Protein AF-A0AA39VF48-F1 (afdb_monomer_lite)

Structure (mmCIF, N/CA/C/O backbone):
data_AF-A0AA39VF48-F1
#
_entry.id   AF-A0AA39VF48-F1
#
loop_
_atom_site.group_PDB
_atom_site.id
_atom_site.type_symbol
_atom_site.label_atom_id
_atom_site.label_alt_id
_atom_site.label_comp_id
_atom_site.label_asym_id
_atom_site.label_entity_id
_atom_site.label_seq_id
_atom_site.pdbx_PDB_ins_code
_atom_site.Cartn_x
_atom_site.Cartn_y
_atom_site.Cartn_z
_atom_site.occupancy
_atom_site.B_iso_or_equiv
_atom_site.auth_seq_id
_atom_site.auth_comp_id
_atom_site.auth_asym_id
_atom_site.auth_atom_id
_atom_site.pdbx_PDB_model_num
ATOM 1 N N . MET A 1 1 ? 45.872 3.379 -17.431 1.00 34.06 1 MET A N 1
ATOM 2 C CA . MET A 1 1 ? 44.414 3.557 -17.259 1.00 34.06 1 MET A CA 1
ATOM 3 C C . MET A 1 1 ? 43.951 2.474 -16.288 1.00 34.06 1 MET A C 1
ATOM 5 O O . MET A 1 1 ? 44.119 1.307 -16.605 1.00 34.06 1 MET A O 1
ATOM 9 N N . ARG A 1 2 ? 43.540 2.821 -15.061 1.00 23.39 2 ARG A N 1
ATOM 10 C CA . ARG A 1 2 ? 43.090 1.845 -14.049 1.00 23.39 2 ARG A CA 1
ATOM 11 C C . ARG A 1 2 ? 41.567 1.767 -14.127 1.00 23.39 2 ARG A C 1
ATOM 13 O O . ARG A 1 2 ? 40.903 2.710 -13.709 1.00 23.39 2 ARG A O 1
ATOM 20 N N . LEU A 1 3 ? 41.032 0.678 -14.672 1.00 30.41 3 LEU A N 1
ATOM 21 C CA . LEU A 1 3 ? 39.616 0.357 -14.521 1.00 30.41 3 LEU A CA 1
ATOM 22 C C . LEU A 1 3 ? 39.412 -0.066 -13.063 1.00 30.41 3 LEU A C 1
ATOM 24 O O . LEU A 1 3 ? 39.924 -1.099 -12.638 1.00 30.41 3 LEU A O 1
ATOM 28 N N . LYS A 1 4 ? 38.738 0.774 -12.272 1.00 29.83 4 LYS A N 1
ATOM 29 C CA . LYS A 1 4 ? 38.183 0.343 -10.988 1.00 29.83 4 LYS A CA 1
ATOM 30 C C . LYS A 1 4 ? 36.979 -0.535 -11.313 1.00 29.83 4 LYS A C 1
ATOM 32 O O . LYS A 1 4 ? 35.906 -0.017 -11.599 1.00 29.83 4 LYS A O 1
ATOM 37 N N . THR A 1 5 ? 37.167 -1.846 -11.316 1.00 37.78 5 THR A N 1
ATOM 38 C CA . THR A 1 5 ? 36.054 -2.793 -11.285 1.00 37.78 5 THR A CA 1
ATOM 39 C C . THR A 1 5 ? 35.473 -2.758 -9.878 1.00 37.78 5 THR A C 1
ATOM 41 O O . THR A 1 5 ? 36.085 -3.260 -8.939 1.00 37.78 5 THR A O 1
ATOM 44 N N . TYR A 1 6 ? 34.336 -2.083 -9.719 1.00 44.75 6 TYR A N 1
ATOM 45 C CA . TYR A 1 6 ? 33.468 -2.312 -8.570 1.00 44.75 6 TYR A CA 1
ATOM 46 C C . TYR A 1 6 ? 32.815 -3.680 -8.780 1.00 44.75 6 TYR A C 1
ATOM 48 O O . TYR A 1 6 ? 32.154 -3.884 -9.798 1.00 44.75 6 TYR A O 1
ATOM 56 N N . GLU A 1 7 ? 33.032 -4.619 -7.861 1.00 45.69 7 GLU A N 1
ATOM 57 C CA . GLU A 1 7 ? 32.192 -5.813 -7.758 1.00 45.69 7 GLU A CA 1
ATOM 58 C C . GLU A 1 7 ? 30.788 -5.337 -7.379 1.00 45.69 7 GLU A C 1
ATOM 60 O O . GLU A 1 7 ? 30.568 -4.826 -6.282 1.00 45.69 7 GLU A O 1
ATOM 65 N N . VAL A 1 8 ? 29.863 -5.394 -8.336 1.00 53.34 8 VAL A N 1
ATOM 66 C CA . VAL A 1 8 ? 28.450 -5.096 -8.100 1.00 53.34 8 VAL A CA 1
ATOM 67 C C . VAL A 1 8 ? 27.814 -6.375 -7.586 1.00 53.34 8 VAL A C 1
ATOM 69 O O . VAL A 1 8 ? 27.895 -7.409 -8.246 1.00 53.34 8 VAL A O 1
ATOM 72 N N . ASP A 1 9 ? 27.221 -6.312 -6.401 1.00 53.00 9 ASP A N 1
ATOM 73 C CA . ASP A 1 9 ? 26.441 -7.412 -5.853 1.00 53.00 9 ASP A CA 1
ATOM 74 C C . ASP A 1 9 ? 25.098 -7.486 -6.599 1.00 53.00 9 ASP A C 1
ATOM 76 O O . ASP A 1 9 ? 24.263 -6.590 -6.498 1.00 53.00 9 ASP A O 1
ATOM 80 N N . TYR A 1 10 ? 24.918 -8.534 -7.407 1.00 56.84 10 TYR A N 1
ATOM 81 C CA . TYR A 1 10 ? 23.709 -8.767 -8.206 1.00 56.84 10 TYR A CA 1
ATOM 82 C C . TYR A 1 10 ? 22.616 -9.533 -7.446 1.00 56.84 10 TYR A C 1
ATOM 84 O O . TYR A 1 10 ? 21.620 -9.937 -8.049 1.00 56.84 10 TYR A O 1
ATOM 92 N N . SER A 1 11 ? 22.789 -9.772 -6.141 1.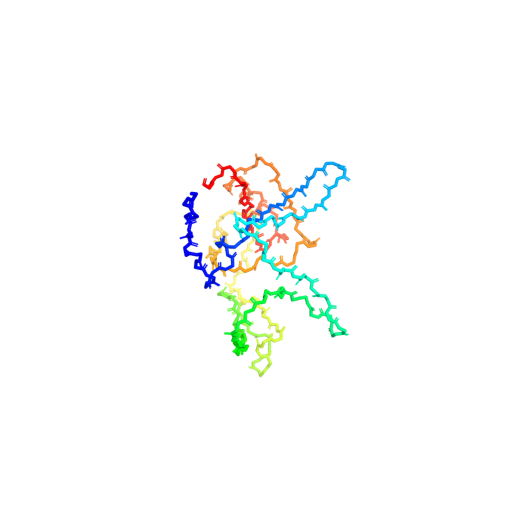00 54.53 11 SER A N 1
ATOM 93 C CA . SER A 1 11 ? 21.835 -10.538 -5.330 1.00 54.53 11 SER A CA 1
ATOM 94 C C . SER A 1 11 ? 20.542 -9.779 -5.012 1.00 54.53 11 SER A C 1
ATOM 96 O O . SER A 1 11 ? 19.522 -10.406 -4.720 1.00 54.53 11 SER A O 1
ATOM 98 N N . ASN A 1 12 ? 20.553 -8.449 -5.110 1.00 59.94 12 ASN A N 1
ATOM 99 C CA . ASN A 1 12 ? 19.444 -7.594 -4.713 1.00 59.94 12 ASN A CA 1
ATOM 100 C C . ASN A 1 12 ? 19.057 -6.616 -5.837 1.00 59.94 12 ASN A C 1
ATOM 102 O O . ASN A 1 12 ? 19.836 -5.756 -6.236 1.00 59.94 12 ASN A O 1
ATOM 106 N N . GLU A 1 13 ? 17.819 -6.715 -6.332 1.00 64.19 13 GLU A N 1
ATOM 107 C CA . GLU A 1 13 ? 17.307 -5.888 -7.438 1.00 64.19 13 GLU A CA 1
ATOM 108 C C . GLU A 1 13 ? 17.339 -4.383 -7.122 1.00 64.19 13 GLU A C 1
ATOM 110 O O . GLU A 1 13 ? 17.625 -3.570 -8.004 1.00 64.19 13 GLU A O 1
ATOM 115 N N . SER A 1 14 ? 17.133 -4.006 -5.854 1.00 66.00 14 SER A N 1
ATOM 116 C CA . SER A 1 14 ? 17.218 -2.602 -5.418 1.00 66.00 14 SER A CA 1
ATOM 117 C C . SER A 1 14 ? 18.623 -1.988 -5.527 1.00 66.00 14 SER A C 1
ATOM 119 O O . SER A 1 14 ? 18.744 -0.761 -5.600 1.00 66.00 14 SER A O 1
ATOM 121 N N . ASP A 1 15 ? 19.669 -2.816 -5.608 1.00 67.38 15 ASP A N 1
ATOM 122 C CA . ASP A 1 15 ? 21.051 -2.369 -5.823 1.00 67.38 15 ASP A CA 1
ATOM 123 C C . ASP A 1 15 ? 21.374 -2.197 -7.321 1.00 67.38 15 ASP A C 1
ATOM 125 O O . ASP A 1 15 ? 22.336 -1.514 -7.686 1.00 67.38 15 ASP A O 1
ATOM 129 N N . LEU A 1 16 ? 20.524 -2.740 -8.202 1.00 72.38 16 LEU A N 1
ATOM 130 C CA . LEU A 1 16 ? 20.690 -2.715 -9.658 1.00 72.38 16 LEU A CA 1
ATOM 131 C C . LEU A 1 16 ? 19.916 -1.576 -10.323 1.00 72.38 16 LEU A C 1
ATOM 133 O O . LEU A 1 16 ? 20.442 -0.933 -11.236 1.00 72.38 16 LEU A O 1
ATOM 137 N N . PHE A 1 17 ? 18.702 -1.288 -9.852 1.00 77.19 17 PHE A N 1
ATOM 138 C CA . PHE A 1 17 ? 17.835 -0.249 -10.412 1.00 77.19 17 PHE A CA 1
ATOM 139 C C . PHE A 1 17 ? 17.418 0.761 -9.342 1.00 77.19 17 PHE A C 1
ATOM 141 O O . PHE A 1 17 ? 17.201 0.429 -8.177 1.00 77.19 17 PHE A O 1
ATOM 148 N N . ALA A 1 18 ? 17.306 2.025 -9.734 1.00 82.62 18 ALA A N 1
ATOM 149 C CA . ALA A 1 18 ? 16.492 2.981 -8.995 1.00 82.62 18 ALA A CA 1
ATOM 150 C C . ALA A 1 18 ? 15.079 2.949 -9.579 1.00 82.62 18 ALA A C 1
ATOM 152 O O . ALA A 1 18 ? 14.920 2.670 -10.759 1.00 82.62 18 ALA A O 1
ATOM 153 N N . TYR A 1 19 ? 14.065 3.229 -8.770 1.00 83.56 19 TYR A N 1
ATOM 154 C CA . TYR A 1 19 ? 12.673 3.308 -9.199 1.00 83.56 19 TYR A CA 1
ATOM 155 C C . TYR A 1 19 ? 12.128 4.681 -8.824 1.00 83.56 19 TYR A C 1
ATOM 157 O O . TYR A 1 19 ? 12.384 5.164 -7.724 1.00 83.56 19 TYR A O 1
ATOM 165 N N . SER A 1 20 ? 11.375 5.305 -9.724 1.00 84.56 20 SER A N 1
ATOM 166 C CA . SER A 1 20 ? 10.619 6.515 -9.410 1.00 84.56 20 SER A CA 1
ATOM 167 C C . SER A 1 20 ? 9.251 6.476 -10.066 1.00 84.56 20 SER A C 1
ATOM 169 O O . SER A 1 20 ? 9.075 5.914 -11.150 1.00 84.56 20 SER A O 1
ATOM 171 N N . PHE A 1 21 ? 8.271 7.061 -9.389 1.00 86.50 21 PHE A N 1
ATOM 172 C CA . PHE A 1 21 ? 6.913 7.203 -9.888 1.00 86.50 21 PHE A CA 1
ATOM 173 C C . PHE A 1 21 ? 6.626 8.687 -10.075 1.00 86.50 21 PHE A C 1
ATOM 175 O O . PHE A 1 21 ? 6.634 9.445 -9.109 1.00 86.50 21 PHE A O 1
ATOM 182 N N . ASN A 1 22 ? 6.379 9.092 -11.316 1.00 88.25 22 ASN A N 1
ATOM 183 C CA . ASN A 1 22 ? 5.926 10.433 -11.640 1.00 88.25 22 ASN A CA 1
ATOM 184 C C . ASN A 1 22 ? 4.414 10.398 -11.892 1.00 88.25 22 ASN A C 1
ATOM 186 O O . ASN A 1 22 ? 3.905 9.518 -12.594 1.00 88.25 22 ASN A O 1
ATOM 190 N N . ASN A 1 23 ? 3.701 11.344 -11.289 1.00 85.12 23 ASN A N 1
ATOM 191 C CA . ASN A 1 23 ? 2.270 11.512 -11.475 1.00 85.12 23 ASN A CA 1
ATOM 192 C C . ASN A 1 23 ? 1.920 12.999 -11.474 1.00 85.12 23 ASN A C 1
ATOM 194 O O . ASN A 1 23 ? 1.448 13.538 -10.469 1.00 85.12 23 ASN A O 1
ATOM 198 N N . ASP A 1 24 ? 2.181 13.636 -12.609 1.00 84.38 24 ASP A N 1
ATOM 199 C CA . ASP A 1 24 ? 1.921 15.049 -12.853 1.00 84.38 24 ASP A CA 1
ATOM 200 C C . ASP A 1 24 ? 0.615 15.251 -13.643 1.00 84.38 24 ASP A C 1
ATOM 202 O O . ASP A 1 24 ? -0.026 14.313 -14.112 1.00 84.38 24 ASP A O 1
ATOM 206 N N . SER A 1 25 ? 0.192 16.508 -13.819 1.00 79.44 25 SER A N 1
ATOM 207 C CA . SER A 1 25 ? -1.092 16.849 -14.468 1.00 79.44 25 SER A CA 1
ATOM 208 C C . SER A 1 25 ? -1.239 16.417 -15.939 1.00 79.44 25 SER A C 1
ATOM 210 O O . SER A 1 25 ? -2.343 16.498 -16.478 1.00 79.44 25 SER A O 1
ATOM 212 N N . GLY A 1 26 ? -0.152 15.987 -16.589 1.00 86.88 26 GLY A N 1
ATOM 213 C CA . GLY A 1 26 ? -0.137 15.580 -17.997 1.00 86.88 26 GLY A CA 1
ATOM 214 C C . GLY A 1 26 ? 0.318 14.143 -18.248 1.00 86.88 26 GLY A C 1
ATOM 215 O O . GLY A 1 26 ? -0.058 13.575 -19.270 1.00 86.88 26 GLY A O 1
ATOM 216 N N . GLU A 1 27 ? 1.091 13.543 -17.339 1.00 89.31 27 GLU A N 1
ATOM 217 C CA . GLU A 1 27 ? 1.683 12.221 -17.535 1.00 89.31 27 GLU A CA 1
ATOM 218 C C . GLU A 1 27 ? 1.784 11.463 -16.206 1.00 89.31 27 GLU A C 1
ATOM 220 O O . GLU A 1 27 ? 2.097 12.032 -15.160 1.00 89.31 27 GLU A O 1
ATOM 225 N N . THR A 1 28 ? 1.538 10.155 -16.267 1.00 89.25 28 THR A N 1
ATOM 226 C CA . THR A 1 28 ? 1.752 9.232 -15.151 1.00 89.25 28 THR A CA 1
ATOM 227 C C . THR A 1 28 ? 2.623 8.092 -15.653 1.00 89.25 28 THR A C 1
ATOM 229 O O . THR A 1 28 ? 2.204 7.331 -16.527 1.00 89.25 28 THR A O 1
ATOM 232 N N . TYR A 1 29 ? 3.835 7.965 -15.120 1.00 89.50 29 TYR A N 1
ATOM 233 C CA . TYR A 1 29 ? 4.782 6.945 -15.558 1.00 89.50 29 TYR A CA 1
ATOM 234 C C . TYR A 1 29 ? 5.733 6.519 -14.440 1.00 89.50 29 TYR A C 1
ATOM 236 O O . TYR A 1 29 ? 5.957 7.227 -13.460 1.00 89.50 29 TYR A O 1
ATOM 244 N N . ILE A 1 30 ? 6.302 5.326 -14.598 1.00 86.44 30 ILE A N 1
ATOM 245 C CA . ILE A 1 30 ? 7.337 4.785 -13.717 1.00 86.44 30 ILE A CA 1
ATOM 246 C C . ILE A 1 30 ? 8.647 4.795 -14.496 1.00 86.44 30 ILE A C 1
ATOM 248 O O . ILE A 1 30 ? 8.673 4.359 -15.648 1.00 86.44 30 ILE A O 1
ATOM 252 N N . THR A 1 31 ? 9.733 5.256 -13.878 1.00 85.94 31 THR A N 1
ATOM 253 C CA . THR A 1 31 ? 11.083 5.112 -14.440 1.00 85.94 31 THR A CA 1
ATOM 254 C C . THR A 1 31 ? 11.912 4.149 -13.610 1.00 85.94 31 THR A C 1
ATOM 256 O O . THR A 1 31 ? 11.750 4.066 -12.392 1.00 85.94 31 THR A O 1
ATOM 259 N N . PHE A 1 32 ? 12.792 3.410 -14.283 1.00 83.25 32 PHE A N 1
ATOM 260 C CA . PHE A 1 32 ? 13.665 2.419 -13.661 1.00 83.25 32 PHE A CA 1
ATOM 261 C C . PHE A 1 32 ? 15.100 2.499 -14.213 1.00 83.25 32 PHE A C 1
ATOM 263 O O . PHE A 1 32 ? 15.539 1.615 -14.950 1.00 83.25 32 PHE A O 1
ATOM 270 N N . PRO A 1 33 ? 15.851 3.585 -13.950 1.00 82.25 33 PRO A N 1
ATOM 271 C CA . PRO A 1 33 ? 17.222 3.695 -14.439 1.00 82.25 33 PRO A CA 1
ATOM 272 C C . PRO A 1 33 ? 18.152 2.679 -13.757 1.00 82.25 33 PRO A C 1
ATOM 274 O O . PRO A 1 33 ? 18.100 2.475 -12.541 1.00 82.25 33 PRO A O 1
ATOM 277 N N . ALA A 1 34 ? 19.050 2.072 -14.539 1.00 79.44 34 ALA A N 1
ATOM 278 C CA . ALA A 1 34 ? 20.115 1.222 -14.014 1.00 79.44 34 ALA A CA 1
ATOM 279 C C . ALA A 1 34 ? 21.112 2.060 -13.196 1.00 79.44 34 ALA A C 1
ATOM 281 O O . ALA A 1 34 ? 21.565 3.114 -13.647 1.00 79.44 34 ALA A O 1
ATOM 282 N N . ARG A 1 35 ? 21.472 1.590 -11.997 1.00 74.31 35 ARG A N 1
ATOM 283 C CA . ARG A 1 35 ? 22.428 2.273 -11.110 1.00 74.31 35 ARG A CA 1
ATOM 284 C C . ARG A 1 35 ? 23.873 2.101 -11.571 1.00 74.31 35 ARG A C 1
ATOM 286 O O . ARG A 1 35 ? 24.673 3.018 -11.399 1.00 74.31 35 ARG A O 1
ATOM 293 N N . ASN A 1 36 ? 24.221 0.942 -12.135 1.00 67.38 36 ASN A N 1
ATOM 294 C CA . ASN A 1 36 ? 25.584 0.642 -12.568 1.00 67.38 36 ASN A CA 1
ATOM 295 C C . ASN A 1 36 ? 25.605 -0.260 -13.814 1.00 67.38 36 ASN A C 1
ATOM 297 O O . ASN A 1 36 ? 24.942 -1.293 -13.853 1.00 67.38 36 ASN A O 1
ATOM 301 N N . GLY A 1 37 ? 26.402 0.111 -14.818 1.00 65.25 37 GLY A N 1
ATOM 302 C CA . GLY A 1 37 ? 26.580 -0.671 -16.046 1.00 65.25 37 GLY A CA 1
ATOM 303 C C . GLY A 1 37 ? 25.354 -0.743 -16.971 1.00 65.25 37 GLY A C 1
ATOM 304 O O . GLY A 1 37 ? 24.380 -0.008 -16.829 1.00 65.25 37 GLY A O 1
ATOM 305 N N . THR A 1 38 ? 25.432 -1.627 -17.969 1.00 61.38 38 THR A N 1
ATOM 306 C CA . THR A 1 38 ? 24.336 -1.954 -18.896 1.00 61.38 38 THR A CA 1
ATOM 307 C C . THR A 1 38 ? 23.802 -3.331 -18.529 1.00 61.38 38 THR A C 1
ATOM 309 O O . THR A 1 38 ? 24.259 -4.343 -19.055 1.00 61.38 38 THR A O 1
ATOM 312 N N . ILE A 1 39 ? 22.877 -3.377 -17.574 1.00 66.62 39 ILE A N 1
ATOM 313 C CA . ILE A 1 39 ? 22.194 -4.615 -17.193 1.00 66.62 39 ILE A CA 1
ATOM 314 C C . ILE A 1 39 ? 21.006 -4.791 -18.146 1.00 66.62 39 ILE A C 1
ATOM 316 O O . ILE A 1 39 ? 20.135 -3.918 -18.176 1.00 66.62 39 ILE A O 1
ATOM 320 N N . PRO A 1 40 ? 20.941 -5.872 -18.943 1.00 67.88 40 PRO A N 1
ATOM 321 C CA . PRO A 1 40 ? 19.769 -6.148 -19.758 1.00 67.88 40 PRO A CA 1
ATOM 322 C C . PRO A 1 40 ? 18.590 -6.504 -18.843 1.00 67.88 40 PRO A C 1
ATOM 324 O O . PRO A 1 40 ? 18.560 -7.566 -18.219 1.00 67.88 40 PRO A O 1
ATOM 327 N N . PHE A 1 41 ? 17.635 -5.582 -18.773 1.00 72.81 41 PHE A N 1
ATOM 328 C CA . PHE A 1 41 ? 16.391 -5.687 -18.021 1.00 72.81 41 PHE A CA 1
ATOM 329 C C . PHE A 1 41 ? 15.217 -5.596 -18.983 1.00 72.81 41 PHE A C 1
ATOM 331 O O . PHE A 1 41 ? 15.161 -4.688 -19.815 1.00 72.81 41 PHE A O 1
ATOM 338 N N . MET A 1 42 ? 14.281 -6.534 -18.875 1.00 75.75 42 MET A N 1
ATOM 339 C CA . MET A 1 42 ? 13.088 -6.551 -19.709 1.00 75.75 42 MET A CA 1
ATOM 340 C C . MET A 1 42 ? 11.849 -6.774 -18.853 1.00 75.75 42 MET A C 1
ATOM 342 O O . MET A 1 42 ? 11.755 -7.754 -18.119 1.00 75.75 42 MET A O 1
ATOM 346 N N . LEU A 1 43 ? 10.881 -5.870 -18.984 1.00 81.00 43 LEU A N 1
ATOM 347 C CA . LEU A 1 43 ? 9.531 -6.070 -18.475 1.00 81.00 43 LEU A CA 1
ATOM 348 C C . LEU A 1 43 ? 8.737 -6.800 -19.551 1.00 81.00 43 LEU A C 1
ATOM 350 O O . LEU A 1 43 ? 8.587 -6.291 -20.663 1.00 81.00 43 LEU A O 1
ATOM 354 N N . THR A 1 44 ? 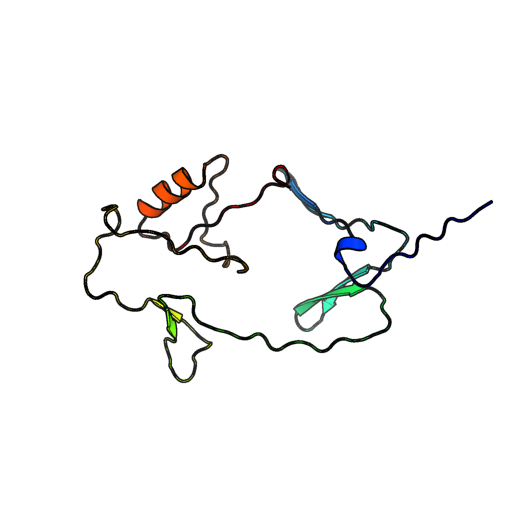8.253 -7.994 -19.232 1.00 78.81 44 THR A N 1
ATOM 355 C CA . THR A 1 44 ? 7.479 -8.812 -20.168 1.00 78.81 44 THR A CA 1
ATOM 356 C C . THR A 1 44 ? 6.090 -9.077 -19.611 1.00 78.81 44 THR A C 1
ATOM 358 O O . THR A 1 44 ? 5.919 -9.327 -18.418 1.00 78.81 44 THR A O 1
ATOM 361 N N . LEU A 1 45 ? 5.092 -8.989 -20.488 1.00 86.25 45 LEU A N 1
ATOM 362 C CA . LEU A 1 45 ? 3.761 -9.522 -20.246 1.00 86.25 45 LEU A CA 1
ATOM 363 C C . LEU A 1 45 ? 3.663 -10.806 -21.061 1.00 86.25 45 LEU A C 1
ATOM 365 O O . LEU A 1 45 ? 3.687 -10.757 -22.293 1.00 86.25 45 LEU A O 1
ATOM 369 N N . ASP A 1 46 ? 3.632 -11.948 -20.386 1.00 79.69 46 ASP A N 1
ATOM 370 C CA . ASP A 1 46 ? 3.527 -13.227 -21.075 1.00 79.69 46 ASP A CA 1
ATOM 371 C C . ASP A 1 46 ? 2.115 -13.436 -21.667 1.00 79.69 46 ASP A C 1
ATOM 373 O O . ASP A 1 46 ? 1.163 -12.697 -21.399 1.00 79.69 46 ASP A O 1
ATOM 377 N N . HIS A 1 47 ? 1.963 -14.475 -22.488 1.00 88.19 47 HIS A N 1
ATOM 378 C CA . HIS A 1 47 ? 0.676 -14.835 -23.091 1.00 88.19 47 HIS A CA 1
ATOM 379 C C . HIS A 1 47 ? -0.362 -15.345 -22.072 1.00 88.19 47 HIS A C 1
ATOM 381 O O . HIS A 1 47 ? -1.538 -15.467 -22.415 1.00 88.19 47 HIS A O 1
ATOM 387 N N . LEU A 1 48 ? 0.060 -15.650 -20.840 1.00 87.06 48 LEU A N 1
ATOM 388 C CA . LEU A 1 48 ? -0.798 -16.042 -19.720 1.00 87.06 48 LEU A CA 1
ATOM 389 C C . LEU A 1 48 ? -1.249 -14.824 -18.889 1.00 87.06 48 LEU A C 1
ATOM 391 O O . LEU A 1 48 ? -2.074 -14.973 -17.989 1.00 87.06 48 LEU A O 1
ATOM 395 N N . GLY A 1 49 ? -0.762 -13.620 -19.209 1.00 81.19 49 GLY A N 1
ATOM 396 C CA . GLY A 1 49 ? -1.059 -12.383 -18.492 1.00 81.19 49 GLY A CA 1
ATOM 397 C C . GLY A 1 49 ? -0.200 -12.157 -17.244 1.00 81.19 49 GLY A C 1
ATOM 398 O O . GLY A 1 49 ? -0.510 -11.268 -16.449 1.00 81.19 49 GLY A O 1
ATOM 399 N N . THR A 1 50 ? 0.871 -12.925 -17.052 1.00 78.94 50 THR A N 1
ATOM 400 C CA . THR A 1 50 ? 1.851 -12.707 -15.986 1.00 78.94 50 THR A CA 1
ATOM 401 C C . THR A 1 50 ? 2.782 -11.569 -16.376 1.00 78.94 50 THR A C 1
ATOM 403 O O . THR A 1 50 ? 3.412 -11.591 -17.433 1.00 78.94 50 THR A O 1
ATOM 406 N N . PHE A 1 51 ? 2.896 -10.577 -15.498 1.00 79.50 51 PHE A N 1
ATOM 407 C CA . PHE A 1 51 ? 3.894 -9.525 -15.625 1.00 79.50 51 PHE A CA 1
ATOM 408 C C . PHE A 1 51 ? 5.169 -9.942 -14.890 1.00 79.50 51 PHE A C 1
ATOM 410 O O . PHE A 1 51 ? 5.121 -10.204 -13.688 1.00 79.50 51 PHE A O 1
ATOM 417 N N . GLN A 1 52 ? 6.290 -10.018 -15.604 1.00 79.12 52 GLN A N 1
ATOM 418 C CA . GLN A 1 52 ? 7.564 -10.489 -15.064 1.00 79.12 52 GLN A CA 1
ATOM 419 C C . GLN A 1 52 ? 8.688 -9.508 -15.397 1.00 79.12 52 GLN A C 1
ATOM 421 O O . GLN A 1 52 ? 8.789 -9.021 -16.529 1.00 79.12 52 GLN A O 1
ATOM 426 N N . SER A 1 53 ? 9.554 -9.248 -14.417 1.00 74.69 53 SER A N 1
ATOM 427 C CA . SER A 1 53 ? 10.855 -8.621 -14.634 1.00 74.69 53 SER A CA 1
ATOM 428 C C . SER A 1 53 ? 11.895 -9.702 -14.930 1.00 74.69 53 SER A C 1
ATOM 430 O O . SER A 1 53 ? 12.154 -10.589 -14.119 1.00 74.69 53 SER A O 1
ATOM 432 N N . LEU A 1 54 ? 12.498 -9.637 -16.115 1.00 69.44 54 LEU A N 1
ATOM 433 C CA . LEU A 1 54 ? 13.588 -10.517 -16.517 1.00 69.44 54 LEU A CA 1
ATOM 434 C C . LEU A 1 54 ? 14.905 -9.752 -16.404 1.00 69.44 54 LEU A C 1
ATOM 436 O O . LEU A 1 54 ? 15.153 -8.797 -17.143 1.00 69.44 54 LEU A O 1
ATOM 440 N N . ILE A 1 55 ? 15.746 -10.193 -15.472 1.00 71.75 55 ILE A N 1
ATOM 441 C CA . ILE A 1 55 ? 17.146 -9.785 -15.335 1.00 71.75 55 ILE A CA 1
ATOM 442 C C . ILE A 1 55 ? 17.970 -10.994 -15.757 1.00 71.75 55 ILE A C 1
ATOM 444 O O . ILE A 1 55 ? 17.755 -12.081 -15.220 1.00 71.75 55 ILE A O 1
ATOM 448 N N . TRP A 1 56 ? 18.904 -10.830 -16.694 1.00 62.22 56 TRP A N 1
ATOM 44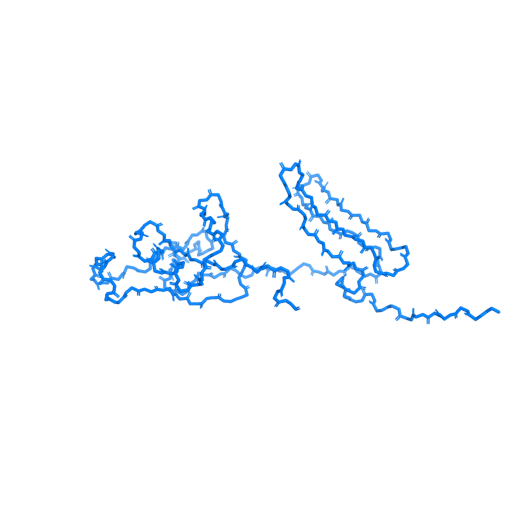9 C CA . TRP A 1 56 ? 19.811 -11.922 -17.057 1.00 62.22 56 TRP A CA 1
ATOM 450 C C . TRP A 1 56 ? 20.631 -12.348 -15.828 1.00 62.22 56 TRP A C 1
ATOM 452 O O . TRP A 1 56 ? 21.499 -11.611 -15.365 1.00 62.22 56 TRP A O 1
ATOM 462 N N . ARG A 1 57 ? 20.322 -13.533 -15.294 1.00 62.31 57 ARG A N 1
ATOM 463 C CA . ARG A 1 57 ? 20.988 -14.199 -14.167 1.00 62.31 57 ARG A CA 1
ATOM 464 C C . ARG A 1 57 ? 21.322 -15.634 -14.555 1.00 62.31 57 ARG A C 1
ATOM 466 O O . ARG A 1 57 ? 20.686 -16.200 -15.438 1.00 62.31 57 ARG A O 1
ATOM 473 N N . ASP A 1 58 ? 22.273 -16.217 -13.839 1.00 46.47 58 ASP A N 1
ATOM 474 C CA . ASP A 1 58 ? 22.554 -17.651 -13.871 1.00 46.47 58 ASP A CA 1
ATOM 475 C C . ASP A 1 58 ? 22.044 -18.269 -12.556 1.00 46.47 58 ASP A C 1
ATOM 477 O O . ASP A 1 58 ? 22.795 -18.385 -11.593 1.00 46.47 58 ASP A O 1
ATOM 481 N N . GLN A 1 59 ? 20.724 -18.490 -12.466 1.00 50.69 59 GLN A N 1
ATOM 482 C CA . GLN A 1 59 ? 20.025 -19.460 -11.600 1.00 50.69 59 GLN A CA 1
ATOM 483 C C . GLN A 1 59 ? 18.522 -19.158 -11.532 1.00 50.69 59 GLN A C 1
ATOM 485 O O . GLN A 1 59 ? 18.108 -18.055 -11.167 1.00 50.69 59 GLN A O 1
ATOM 490 N N . ASP A 1 60 ? 17.724 -20.193 -11.792 1.00 45.00 60 ASP A N 1
ATOM 491 C CA . ASP A 1 60 ? 16.276 -20.203 -11.611 1.00 45.00 60 ASP A CA 1
ATOM 492 C C . ASP A 1 60 ? 15.913 -20.500 -10.147 1.00 45.00 60 ASP A C 1
ATOM 494 O O . ASP A 1 60 ? 16.417 -21.451 -9.542 1.00 45.00 60 ASP A O 1
ATOM 498 N N . SER A 1 61 ? 15.016 -19.698 -9.567 1.00 53.06 61 SER A N 1
ATOM 499 C CA . SER A 1 61 ? 14.496 -19.890 -8.208 1.00 53.06 61 SER A CA 1
ATOM 500 C C . SER A 1 61 ? 13.028 -20.308 -8.223 1.00 53.06 61 SER A C 1
ATOM 502 O O . SER A 1 61 ? 12.209 -19.678 -8.888 1.00 53.06 61 SER A O 1
ATOM 504 N N . ASN A 1 62 ? 12.717 -21.342 -7.436 1.00 57.84 62 ASN A N 1
ATOM 505 C CA . ASN A 1 62 ? 11.377 -21.887 -7.226 1.00 57.84 62 ASN A CA 1
ATOM 506 C C . ASN A 1 62 ? 10.389 -20.856 -6.663 1.00 57.84 62 ASN A C 1
ATOM 508 O O . ASN A 1 62 ? 10.708 -20.108 -5.739 1.00 57.84 62 ASN A O 1
ATOM 512 N N . ASP A 1 63 ? 9.170 -20.904 -7.193 1.00 56.81 63 ASP A N 1
ATOM 513 C CA . ASP A 1 63 ? 8.037 -20.091 -6.767 1.00 56.81 63 ASP A CA 1
ATOM 514 C C . ASP A 1 63 ? 7.480 -20.591 -5.420 1.00 56.81 63 ASP A C 1
ATOM 516 O O . ASP A 1 63 ? 7.231 -21.787 -5.226 1.00 56.81 63 ASP A O 1
ATOM 520 N N . ASN A 1 64 ? 7.310 -19.677 -4.464 1.00 59.81 64 ASN A N 1
ATOM 521 C CA . ASN A 1 64 ? 6.811 -19.990 -3.128 1.00 59.81 64 ASN A CA 1
ATOM 522 C C . ASN A 1 64 ? 5.286 -19.834 -3.091 1.00 59.81 64 ASN A C 1
ATOM 524 O O . ASN A 1 64 ? 4.747 -18.750 -3.302 1.00 59.81 64 ASN A O 1
ATOM 528 N N . MET A 1 65 ? 4.589 -20.915 -2.738 1.00 51.66 65 MET A N 1
ATOM 529 C CA . MET A 1 65 ? 3.137 -20.947 -2.537 1.00 51.66 65 MET A CA 1
ATOM 530 C C . MET A 1 65 ? 2.687 -19.893 -1.507 1.00 51.66 65 MET A C 1
ATOM 532 O O . MET A 1 65 ? 3.028 -19.982 -0.325 1.00 51.66 65 MET A O 1
ATOM 536 N N . MET A 1 66 ? 1.879 -18.917 -1.935 1.00 57.03 66 MET A N 1
ATOM 537 C CA . MET A 1 66 ? 1.298 -17.906 -1.046 1.00 57.03 66 MET A CA 1
ATOM 538 C C . MET A 1 66 ? 0.387 -18.542 0.013 1.00 57.03 66 MET A C 1
ATOM 540 O O . MET A 1 66 ? -0.569 -19.254 -0.298 1.00 57.03 66 MET A O 1
ATOM 544 N N . GLN A 1 67 ? 0.650 -18.233 1.282 1.00 64.12 67 GLN A N 1
ATOM 545 C CA . GLN A 1 67 ? -0.188 -18.645 2.401 1.00 64.12 67 GLN A CA 1
ATOM 546 C C . GLN A 1 67 ? -1.304 -17.613 2.615 1.00 64.12 67 GLN A C 1
ATOM 548 O O . GLN A 1 67 ? -1.056 -16.471 2.997 1.00 64.12 67 GLN A O 1
ATOM 553 N N . TYR A 1 68 ? -2.553 -18.009 2.370 1.00 71.75 68 TYR A N 1
ATOM 554 C CA . TYR A 1 68 ? -3.718 -17.175 2.668 1.00 71.75 68 TYR A CA 1
ATOM 555 C C . TYR A 1 68 ? -4.025 -17.234 4.174 1.00 71.75 68 TYR A C 1
ATOM 557 O O . TYR A 1 68 ? -3.806 -18.259 4.815 1.00 71.75 68 TYR A O 1
ATOM 565 N N . THR A 1 69 ? -4.561 -16.168 4.775 1.00 82.38 69 THR A N 1
ATOM 566 C CA . THR A 1 69 ? -5.162 -16.179 6.129 1.00 82.38 69 THR A CA 1
ATOM 567 C C . THR A 1 69 ? -6.092 -14.967 6.279 1.00 82.38 69 THR A C 1
ATOM 569 O O . THR A 1 69 ? -5.805 -13.892 5.754 1.00 82.38 69 THR A O 1
ATOM 572 N N . CYS A 1 70 ? -7.219 -15.109 6.990 1.00 84.25 70 CYS A N 1
ATOM 573 C CA . CYS A 1 70 ? -8.099 -13.973 7.286 1.00 84.25 70 CYS A CA 1
ATOM 574 C C . CYS A 1 70 ? -7.467 -12.994 8.285 1.00 84.25 70 CYS A C 1
ATOM 576 O O . CYS A 1 70 ? -6.885 -13.408 9.286 1.00 84.25 70 CYS A O 1
ATOM 578 N N . LEU A 1 71 ? -7.687 -11.693 8.077 1.00 86.94 71 LEU A N 1
ATOM 579 C CA . LEU A 1 71 ? -7.249 -10.660 9.017 1.00 86.94 71 LEU A CA 1
ATOM 580 C C . LEU A 1 71 ? -7.887 -10.830 10.410 1.00 86.94 71 LEU A C 1
ATOM 582 O O . LEU A 1 71 ? -9.019 -11.324 10.525 1.00 86.94 71 LEU A O 1
ATOM 586 N N . PRO A 1 72 ? -7.216 -10.375 11.485 1.00 85.81 72 PRO A N 1
ATOM 587 C CA . PRO A 1 72 ? -7.784 -10.398 12.826 1.00 85.81 72 PRO A 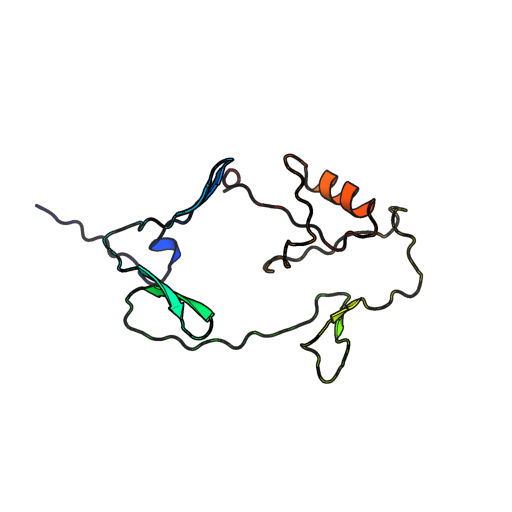CA 1
ATOM 588 C C . PRO A 1 72 ? -9.164 -9.727 12.878 1.00 85.81 72 PRO A C 1
ATOM 590 O O . PRO A 1 72 ? -9.403 -8.681 12.280 1.00 85.81 72 PRO A O 1
ATOM 593 N N . GLY A 1 73 ? -10.107 -10.351 13.588 1.00 82.19 73 GLY A N 1
ATOM 594 C CA . GLY A 1 73 ? -11.504 -9.897 13.630 1.00 82.19 73 GLY A CA 1
ATOM 595 C C . GLY A 1 73 ? -12.376 -10.402 12.475 1.00 82.19 73 GLY A C 1
ATOM 596 O O . GLY A 1 73 ? -13.590 -10.191 12.505 1.00 82.19 73 GLY A O 1
ATOM 597 N N . PHE A 1 74 ? -11.807 -11.139 11.520 1.00 86.00 74 PHE A N 1
ATOM 598 C CA . PHE A 1 74 ? -12.531 -11.829 10.456 1.00 86.00 74 PHE A CA 1
ATOM 599 C C . PHE A 1 74 ? -12.433 -13.350 10.617 1.00 86.00 74 PHE A C 1
ATOM 601 O O . PHE A 1 74 ? -11.576 -13.875 11.328 1.00 86.00 74 PHE A O 1
ATOM 608 N N . LYS A 1 75 ? -13.373 -14.066 10.004 1.00 88.06 75 LYS A N 1
ATOM 609 C CA . LYS A 1 75 ? -13.375 -15.528 9.894 1.00 88.06 75 LYS A CA 1
ATOM 610 C C . LYS A 1 75 ? -13.699 -15.930 8.455 1.00 88.06 75 LYS A C 1
ATOM 612 O O . LYS A 1 75 ? -14.386 -15.155 7.784 1.00 88.06 75 LYS A O 1
ATOM 617 N N . PRO A 1 76 ? -13.262 -17.105 7.983 1.00 87.50 76 PRO A N 1
ATOM 618 C CA . PRO A 1 76 ? -13.692 -17.594 6.684 1.00 87.50 76 PRO A CA 1
ATOM 619 C C . PRO A 1 76 ? -15.218 -17.720 6.650 1.00 87.50 76 PRO A C 1
ATOM 621 O O . PRO A 1 76 ? -15.852 -18.103 7.639 1.00 87.50 76 PRO A O 1
ATOM 624 N N . MET A 1 77 ? -15.812 -17.343 5.520 1.00 86.69 77 MET A N 1
ATOM 625 C CA . MET A 1 77 ? -17.246 -17.493 5.285 1.00 86.69 77 MET A CA 1
ATOM 626 C C . MET A 1 77 ? -17.624 -18.974 5.216 1.00 86.69 77 MET A C 1
ATOM 628 O O . MET A 1 77 ? -18.623 -19.378 5.810 1.00 86.69 77 MET A O 1
ATOM 632 N N . TYR A 1 78 ? -16.779 -19.765 4.555 1.00 86.19 78 TYR 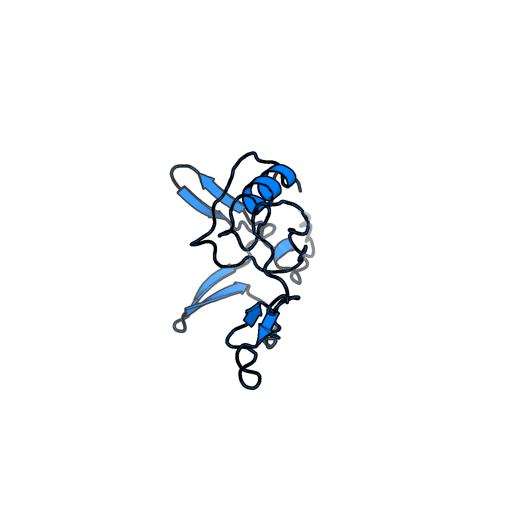A N 1
ATOM 633 C CA . TYR A 1 78 ? -16.908 -21.208 4.412 1.00 86.19 78 TYR A CA 1
ATOM 634 C C . TYR A 1 78 ? -15.703 -21.874 5.084 1.00 86.19 78 TYR A C 1
ATOM 636 O O . TYR A 1 78 ? -14.574 -21.614 4.675 1.00 86.19 78 TYR A O 1
ATOM 644 N N . PRO A 1 79 ? -15.899 -22.705 6.123 1.00 82.06 79 PRO A N 1
ATOM 645 C CA . PRO A 1 79 ? -14.788 -23.371 6.806 1.00 82.06 79 PRO A CA 1
ATOM 646 C C . PRO A 1 79 ? -13.948 -24.270 5.891 1.00 82.06 79 PRO A C 1
ATOM 648 O O . PRO A 1 79 ? -12.750 -24.398 6.114 1.00 82.06 79 PRO A O 1
ATOM 651 N N . GLN A 1 80 ? -14.575 -24.882 4.880 1.00 81.00 80 GLN A N 1
ATOM 652 C CA . GLN A 1 80 ? -13.899 -25.751 3.913 1.00 81.00 80 GLN A CA 1
ATOM 653 C C . GLN A 1 80 ? -13.167 -24.941 2.832 1.00 81.00 80 GLN A C 1
ATOM 655 O O . GLN A 1 80 ? -12.022 -25.249 2.520 1.00 81.00 80 GLN A O 1
ATOM 660 N N . ASP A 1 81 ? -13.757 -23.833 2.375 1.00 79.56 81 ASP A N 1
ATOM 661 C CA . ASP A 1 81 ? -13.164 -22.933 1.378 1.00 79.56 81 ASP A CA 1
ATOM 662 C C . ASP A 1 81 ? -12.633 -21.649 2.017 1.00 79.56 81 ASP A C 1
ATOM 664 O O . ASP A 1 81 ? -13.031 -20.517 1.707 1.00 79.56 81 ASP A O 1
ATOM 668 N N . TRP A 1 82 ? -11.737 -21.837 2.980 1.00 75.19 82 TRP A N 1
ATOM 669 C CA . TRP A 1 82 ? -11.306 -20.777 3.883 1.00 75.19 82 TRP A CA 1
ATOM 670 C C . TRP A 1 82 ? -10.561 -19.625 3.178 1.00 75.19 82 TRP A C 1
ATOM 672 O O . TRP A 1 82 ? -10.525 -18.512 3.707 1.00 75.19 82 TRP A O 1
ATOM 682 N N . PHE A 1 83 ? -10.023 -19.864 1.977 1.00 74.25 83 PHE A N 1
ATOM 683 C CA . PHE A 1 83 ? -9.293 -18.892 1.155 1.00 74.25 83 PHE A CA 1
ATOM 684 C C . PHE A 1 83 ? -10.197 -18.013 0.270 1.00 74.25 83 PHE A C 1
ATOM 686 O O . PHE A 1 83 ? -9.744 -16.977 -0.208 1.00 74.25 83 PHE A O 1
ATOM 693 N N . ILE A 1 84 ? -11.470 -18.379 0.052 1.00 78.56 84 ILE A N 1
ATOM 694 C CA . ILE A 1 84 ? -12.347 -17.668 -0.898 1.00 78.56 84 ILE A CA 1
ATOM 695 C C . ILE A 1 84 ? -12.774 -16.305 -0.355 1.00 78.56 84 ILE A C 1
ATOM 697 O O . ILE A 1 84 ? -12.784 -15.305 -1.075 1.00 78.56 84 ILE A O 1
ATOM 701 N N . ARG A 1 85 ? -13.212 -16.255 0.909 1.00 83.56 85 ARG A N 1
ATOM 702 C CA . ARG A 1 85 ? -13.782 -15.030 1.476 1.00 83.56 85 ARG A CA 1
ATOM 703 C C . ARG A 1 85 ? -13.753 -15.014 2.993 1.00 83.56 85 ARG A C 1
ATOM 705 O O . ARG A 1 85 ? -14.231 -15.939 3.647 1.00 83.56 85 ARG A O 1
ATOM 712 N N . CYS A 1 86 ? -13.319 -13.887 3.544 1.00 86.81 86 CYS A N 1
ATOM 713 C CA . CYS A 1 86 ? -13.386 -13.594 4.969 1.00 86.81 86 CYS A CA 1
ATOM 714 C C . CYS A 1 86 ? -14.554 -12.646 5.278 1.00 86.81 86 CYS A C 1
ATOM 716 O O . CYS A 1 86 ? -14.813 -11.690 4.547 1.00 86.81 86 CYS A O 1
ATOM 718 N N . VAL A 1 87 ? -15.252 -12.888 6.385 1.00 86.88 87 VAL A N 1
ATOM 719 C CA . VAL A 1 87 ? -16.351 -12.054 6.890 1.00 86.88 87 VAL A CA 1
ATOM 720 C C . VAL A 1 87 ? -16.061 -11.597 8.313 1.00 86.88 87 VAL A C 1
ATOM 722 O O . VAL A 1 87 ? -15.454 -12.325 9.101 1.00 86.88 87 VAL A O 1
ATOM 725 N N . LYS A 1 88 ? -16.491 -10.377 8.655 1.00 83.31 88 LYS A N 1
ATOM 726 C CA . LYS A 1 88 ? -16.301 -9.815 9.997 1.00 83.31 88 LYS A CA 1
ATOM 727 C C . LYS A 1 88 ? -16.969 -10.729 11.026 1.00 83.31 88 LYS A C 1
ATOM 729 O O . LYS A 1 88 ? -18.119 -11.143 10.850 1.00 83.31 88 LYS A O 1
ATOM 734 N N . LYS A 1 89 ? -16.271 -11.044 12.117 1.00 82.81 89 LYS A N 1
ATOM 735 C CA . LYS A 1 89 ? -16.880 -11.736 13.258 1.00 82.81 89 LYS A CA 1
ATOM 736 C C . LYS A 1 89 ? -17.994 -10.831 13.800 1.00 82.81 89 LYS A C 1
ATOM 738 O O . LYS A 1 89 ? -17.746 -9.661 14.091 1.00 82.81 89 LYS A O 1
ATOM 743 N N . ARG A 1 90 ? -19.232 -11.337 13.886 1.00 67.38 90 ARG A N 1
ATOM 744 C CA . ARG A 1 90 ? -20.355 -10.575 14.460 1.00 67.38 90 ARG A CA 1
ATOM 745 C C . ARG A 1 90 ? -19.983 -10.184 15.893 1.00 67.38 90 ARG A C 1
ATOM 747 O O . ARG A 1 90 ? -19.754 -11.067 16.715 1.00 67.38 90 ARG A O 1
ATOM 754 N N . LYS A 1 91 ? -19.912 -8.882 16.181 1.00 62.44 91 LYS A N 1
ATOM 755 C CA . LYS A 1 91 ? -19.865 -8.395 17.563 1.00 62.44 91 LYS A CA 1
ATOM 756 C C . LYS A 1 91 ? -21.272 -8.549 18.151 1.00 62.44 91 LYS A C 1
ATOM 758 O O . LYS A 1 91 ? -22.245 -8.138 17.522 1.00 62.44 91 LYS A O 1
ATOM 763 N N . VAL A 1 92 ? -21.379 -9.177 19.318 1.00 47.81 92 VAL A N 1
ATOM 764 C CA . VAL A 1 92 ? -22.601 -9.148 20.132 1.00 47.81 92 VAL A CA 1
ATOM 765 C C . VAL A 1 92 ? -22.693 -7.730 20.699 1.00 47.81 92 VAL A C 1
ATOM 767 O O . VAL A 1 92 ? -21.780 -7.302 21.395 1.00 47.81 92 VAL A O 1
ATOM 770 N N . GLY A 1 93 ? -23.734 -6.982 20.329 1.00 53.31 93 GLY A N 1
ATOM 771 C CA . GLY A 1 93 ? -23.858 -5.551 20.629 1.00 53.31 93 GLY A CA 1
ATOM 772 C C . GLY A 1 93 ? -23.472 -4.688 19.427 1.00 53.31 93 GLY A C 1
ATOM 773 O O . GLY A 1 93 ? -22.295 -4.487 19.128 1.00 53.31 93 GLY A O 1
ATOM 774 N N . GLY A 1 94 ? -24.487 -4.208 18.705 1.00 52.84 94 GLY A N 1
ATOM 775 C CA . GLY A 1 94 ? -24.325 -3.285 17.587 1.00 52.84 94 GLY A CA 1
ATOM 776 C C . GLY A 1 94 ? -23.806 -1.942 18.083 1.00 52.84 94 GLY A C 1
ATOM 777 O O . GLY A 1 94 ? -24.582 -1.117 18.555 1.00 52.84 94 GLY A O 1
ATOM 778 N N . GLY A 1 95 ? -22.493 -1.736 17.990 1.00 57.41 95 GLY A N 1
ATOM 779 C CA . GLY A 1 95 ? -21.900 -0.416 18.169 1.00 57.41 95 GLY A CA 1
ATOM 780 C C . GLY A 1 95 ? -22.480 0.535 17.125 1.00 57.41 95 GLY A C 1
ATOM 781 O O . GLY A 1 95 ? -22.428 0.249 15.927 1.00 57.41 95 GLY A O 1
ATOM 782 N N . VAL A 1 96 ? -23.091 1.620 17.590 1.00 63.22 96 VAL A N 1
ATOM 783 C CA . VAL A 1 96 ? -23.621 2.682 16.735 1.00 63.22 96 VAL A CA 1
ATOM 784 C C . VAL A 1 96 ? -22.434 3.472 16.209 1.00 63.22 96 VAL A C 1
ATOM 786 O O . VAL A 1 96 ? -21.827 4.199 16.986 1.00 63.22 96 VAL A O 1
ATOM 789 N N . CYS A 1 97 ? -22.137 3.313 14.917 1.00 74.06 97 CYS A N 1
ATOM 790 C CA . CYS A 1 97 ? -21.083 4.055 14.232 1.00 74.06 97 CYS A CA 1
ATOM 791 C C . CYS A 1 97 ? -21.216 5.574 14.449 1.00 74.06 97 CYS A C 1
ATOM 793 O O . CYS A 1 97 ? -22.323 6.116 14.370 1.00 74.06 97 CYS A O 1
ATOM 795 N N . GLY A 1 98 ? -20.094 6.257 14.672 1.00 66.00 98 GLY A N 1
ATOM 796 C CA . GLY A 1 98 ? -20.036 7.710 14.798 1.00 66.00 98 GLY A CA 1
ATOM 797 C C . GLY A 1 98 ? -20.269 8.233 16.216 1.00 66.00 98 GLY A C 1
ATOM 798 O O . GLY A 1 98 ? -20.364 9.447 16.395 1.00 66.00 98 GLY A O 1
ATOM 799 N N . LYS A 1 99 ? -20.339 7.356 17.232 1.00 64.81 99 LYS A N 1
ATOM 800 C CA . LYS A 1 99 ? -20.396 7.777 18.646 1.00 64.81 99 LYS A CA 1
ATOM 801 C C . LYS A 1 99 ? -19.025 7.915 19.308 1.00 64.81 99 LYS A C 1
ATOM 803 O O . LYS A 1 99 ? -18.962 8.419 20.422 1.00 64.81 99 LYS A O 1
ATOM 808 N N . GLY A 1 100 ? -17.940 7.513 18.643 1.00 58.19 100 GLY A N 1
ATOM 809 C CA . GLY A 1 100 ? -16.559 7.677 19.124 1.00 58.19 100 GLY A CA 1
ATOM 810 C C . GLY A 1 100 ? -16.166 6.760 20.292 1.00 58.19 100 GLY A C 1
ATOM 811 O O . GLY A 1 100 ? -15.003 6.384 20.404 1.00 58.19 100 GLY A O 1
ATOM 812 N N . ASP A 1 101 ? -17.124 6.326 21.109 1.00 57.47 101 ASP A N 1
ATOM 813 C CA . ASP A 1 101 ? -16.887 5.423 22.232 1.00 57.47 101 ASP A CA 1
ATOM 814 C C . ASP A 1 101 ? -16.763 3.964 21.749 1.00 57.47 101 ASP A C 1
ATOM 816 O O . ASP A 1 101 ? -17.751 3.283 21.469 1.00 57.47 101 ASP A O 1
ATOM 820 N N . GLY A 1 102 ? -15.522 3.470 21.646 1.00 63.19 102 GLY A N 1
ATOM 821 C CA . GLY A 1 102 ? -15.204 2.067 21.327 1.00 63.19 102 GLY A CA 1
ATOM 822 C C . GLY A 1 102 ? -14.997 1.742 19.839 1.00 63.19 102 GLY A C 1
ATOM 823 O O . GLY A 1 102 ? -14.875 0.564 19.477 1.00 63.19 102 GLY A O 1
ATOM 824 N N . GLU A 1 103 ? -14.942 2.760 18.980 1.00 71.69 103 GLU A N 1
ATOM 825 C CA . GLU A 1 103 ? -14.588 2.643 17.561 1.00 71.69 103 GLU A CA 1
ATOM 826 C C . GLU A 1 103 ? -13.099 2.929 17.338 1.00 71.69 103 GLU A C 1
ATOM 828 O O . GLU A 1 103 ? -12.504 3.763 18.014 1.00 71.69 103 GLU A O 1
ATOM 833 N N . GLY A 1 104 ? -12.483 2.217 16.394 1.00 79.12 104 GLY A N 1
ATOM 834 C CA . GLY A 1 104 ? -11.065 2.371 16.089 1.00 79.12 104 GLY A CA 1
ATOM 835 C C . GLY A 1 104 ? -10.586 1.374 15.042 1.00 79.12 104 GLY A C 1
ATOM 836 O O . GLY A 1 104 ? -11.272 0.392 14.729 1.00 79.12 104 GLY A O 1
ATOM 837 N N . PHE A 1 105 ? -9.394 1.629 14.511 1.00 84.75 105 PHE A N 1
ATOM 838 C CA . PHE A 1 105 ? -8.750 0.777 13.518 1.00 84.75 105 PHE A CA 1
ATOM 839 C C . PHE A 1 105 ? -7.659 -0.083 14.160 1.00 84.75 105 PHE A C 1
ATOM 841 O O . PHE A 1 105 ? -6.900 0.372 15.013 1.00 84.75 105 PHE A O 1
ATOM 848 N N . LEU A 1 106 ? -7.564 -1.343 13.731 1.00 86.62 106 LEU A N 1
ATOM 849 C CA . LEU A 1 106 ? -6.429 -2.196 14.069 1.00 86.62 106 LEU A CA 1
ATOM 850 C C . LEU A 1 106 ? -5.262 -1.847 13.141 1.00 86.62 106 LEU A C 1
ATOM 852 O O . LEU A 1 106 ? -5.413 -1.921 11.921 1.00 86.62 106 LEU A O 1
ATOM 856 N N . LYS A 1 107 ? -4.101 -1.505 13.708 1.00 87.56 107 LYS A N 1
ATOM 857 C CA . LYS A 1 107 ? -2.880 -1.289 12.925 1.00 87.56 107 LYS A CA 1
ATOM 858 C C . LYS A 1 107 ? -2.393 -2.624 12.354 1.00 87.56 107 LYS A C 1
ATOM 860 O O . LYS A 1 107 ? -2.207 -3.582 13.100 1.00 87.56 107 LYS A O 1
ATOM 865 N N . LEU A 1 108 ? -2.190 -2.668 11.041 1.00 86.12 108 LEU A N 1
ATOM 866 C CA . LEU A 1 108 ? -1.620 -3.803 10.318 1.00 86.12 108 LEU A CA 1
ATOM 867 C C . LEU A 1 108 ? -0.417 -3.310 9.507 1.00 86.12 108 LEU A C 1
ATOM 869 O O . LEU A 1 108 ? -0.487 -2.247 8.893 1.00 86.12 108 LEU A O 1
ATOM 873 N N . GLU A 1 109 ? 0.674 -4.070 9.514 1.00 86.62 109 GLU A N 1
ATOM 874 C CA . GLU A 1 109 ? 1.936 -3.734 8.842 1.00 86.62 109 GLU A CA 1
ATOM 875 C C . GLU A 1 109 ? 2.337 -4.857 7.878 1.00 86.62 109 GLU A C 1
ATOM 877 O O . GLU A 1 109 ? 1.886 -5.992 8.024 1.00 86.62 109 GLU A O 1
ATOM 882 N N . GLY A 1 110 ? 3.154 -4.540 6.868 1.00 81.31 110 GLY A N 1
ATOM 883 C CA . GLY A 1 110 ? 3.639 -5.528 5.894 1.00 81.31 110 GLY A CA 1
ATOM 884 C C . GLY A 1 110 ? 2.568 -6.086 4.947 1.00 81.31 110 GLY A C 1
ATOM 885 O O . GLY A 1 110 ? 2.795 -7.102 4.298 1.00 81.31 110 GLY A O 1
ATOM 886 N N . LEU A 1 111 ? 1.398 -5.445 4.860 1.00 81.88 111 LEU A N 1
ATOM 887 C CA . LEU A 1 111 ? 0.322 -5.850 3.957 1.00 81.88 111 LEU A CA 1
ATOM 888 C C . LEU A 1 111 ? 0.320 -5.005 2.685 1.00 81.88 111 LEU A C 1
ATOM 890 O O . LEU A 1 111 ? 0.456 -3.781 2.737 1.00 81.88 111 LEU A O 1
ATOM 894 N N . LYS A 1 112 ? 0.061 -5.653 1.546 1.00 82.75 112 LYS A N 1
ATOM 895 C CA . LYS A 1 112 ? -0.342 -4.950 0.327 1.00 82.75 112 LYS A CA 1
ATOM 896 C C . LYS A 1 112 ? -1.695 -4.284 0.575 1.00 82.75 112 LYS A C 1
ATOM 898 O O . LYS A 1 112 ? -2.630 -4.929 1.056 1.00 82.75 112 LYS A O 1
ATOM 903 N N . VAL A 1 113 ? -1.801 -3.000 0.240 1.00 85.25 113 VAL A N 1
ATOM 904 C CA . VAL A 1 113 ? -3.072 -2.279 0.346 1.00 85.25 113 VAL A CA 1
ATOM 905 C C . VAL A 1 113 ? -4.129 -2.931 -0.557 1.00 85.25 113 VAL A C 1
ATOM 907 O O . VAL A 1 113 ? -3.791 -3.399 -1.651 1.00 85.25 113 VAL A O 1
ATOM 910 N N . PRO A 1 114 ? -5.401 -2.991 -0.123 1.00 85.88 114 PRO A N 1
ATOM 911 C CA . PRO A 1 114 ? -6.481 -3.454 -0.979 1.00 85.88 114 PRO A CA 1
ATOM 912 C C . PRO A 1 114 ? -6.595 -2.616 -2.252 1.00 85.88 114 PRO A C 1
ATOM 914 O O . PRO A 1 114 ? -6.076 -1.504 -2.347 1.00 85.88 114 PRO A O 1
ATOM 917 N N . ASP A 1 115 ? -7.341 -3.153 -3.209 1.00 86.44 115 ASP A N 1
ATOM 918 C CA . ASP A 1 115 ? -7.736 -2.432 -4.411 1.00 86.44 115 ASP A CA 1
ATOM 919 C C . ASP A 1 115 ? -8.295 -1.035 -4.076 1.00 86.44 115 ASP A C 1
ATOM 921 O O . ASP A 1 115 ? -9.196 -0.888 -3.245 1.00 86.44 115 ASP A O 1
ATOM 925 N N . ALA A 1 116 ? -7.739 -0.012 -4.727 1.00 88.06 116 ALA A N 1
ATOM 926 C CA . ALA A 1 116 ? -8.013 1.385 -4.423 1.00 88.06 116 ALA A CA 1
ATOM 927 C C . ALA A 1 116 ? -9.239 1.972 -5.156 1.00 88.06 116 ALA A C 1
ATOM 929 O O . ALA A 1 116 ? -9.528 3.154 -4.976 1.00 88.06 116 ALA A O 1
ATOM 930 N N . ARG A 1 117 ? -9.997 1.189 -5.943 1.00 89.62 117 ARG A N 1
ATOM 931 C CA . ARG A 1 117 ? -11.165 1.671 -6.720 1.00 89.62 117 ARG A CA 1
ATOM 932 C C . ARG A 1 117 ? -12.226 2.387 -5.884 1.00 89.62 117 ARG A C 1
ATOM 934 O O . ARG A 1 117 ? -12.889 3.291 -6.381 1.00 89.62 117 ARG A O 1
ATOM 941 N N . PHE A 1 118 ? -12.398 1.978 -4.629 1.00 88.38 118 PHE A N 1
ATOM 942 C CA . PHE A 1 118 ? -13.370 2.566 -3.697 1.00 88.38 118 PHE A CA 1
ATOM 943 C C . PHE A 1 118 ? -12.705 3.385 -2.585 1.00 88.38 118 PHE A C 1
ATOM 945 O O . PHE A 1 118 ? -13.324 3.660 -1.555 1.00 88.38 118 PHE A O 1
ATOM 952 N N . SER A 1 119 ? -11.448 3.775 -2.786 1.00 89.38 119 SER A N 1
ATOM 953 C CA . SER A 1 119 ? -10.689 4.587 -1.843 1.00 89.38 119 SER A CA 1
ATOM 954 C C . SER A 1 119 ? -10.839 6.073 -2.154 1.00 89.38 119 SER A C 1
ATOM 956 O O . SER A 1 119 ? -11.014 6.481 -3.300 1.00 89.38 119 SER A O 1
ATOM 958 N N . ARG A 1 120 ? -10.747 6.904 -1.113 1.00 88.56 120 ARG A N 1
ATOM 959 C CA . ARG A 1 120 ? -10.626 8.361 -1.239 1.00 88.56 120 ARG A CA 1
ATOM 960 C C . ARG A 1 120 ? -9.262 8.783 -0.727 1.00 88.56 120 ARG A C 1
ATOM 962 O O . ARG A 1 120 ? -8.864 8.364 0.357 1.00 88.56 120 ARG A O 1
ATOM 969 N N . VAL A 1 121 ? -8.572 9.608 -1.505 1.00 88.06 121 VAL A N 1
ATOM 970 C CA . VAL A 1 121 ? -7.276 10.175 -1.131 1.00 88.06 121 VAL A CA 1
ATOM 971 C C . VAL A 1 121 ? -7.501 11.595 -0.635 1.00 88.06 121 VAL A C 1
ATOM 973 O O . VAL A 1 121 ? -8.094 12.416 -1.331 1.00 88.06 121 VAL A O 1
ATOM 976 N N . TYR A 1 122 ? -7.029 11.870 0.575 1.00 85.69 122 TYR A N 1
ATOM 977 C CA . TYR A 1 122 ? -6.999 13.208 1.146 1.00 85.69 122 TYR A CA 1
ATOM 978 C C . TYR A 1 122 ? -5.546 13.684 1.140 1.00 85.69 122 TYR A C 1
ATOM 980 O O . TYR A 1 122 ? -4.714 13.132 1.856 1.00 85.69 122 TYR A O 1
ATOM 988 N N . GLY A 1 123 ? -5.230 14.672 0.300 1.00 82.56 123 GLY A N 1
ATOM 989 C CA . GLY A 1 123 ? -3.918 15.323 0.313 1.00 82.56 123 GLY A CA 1
ATOM 990 C C . GLY A 1 123 ? -3.774 16.248 1.524 1.00 82.56 123 GLY A C 1
ATOM 991 O O . GLY A 1 123 ? -4.760 16.834 1.970 1.00 82.56 123 GLY A O 1
ATOM 992 N N . ASN A 1 124 ? -2.551 16.397 2.039 1.00 82.75 124 ASN A N 1
ATOM 993 C CA . ASN A 1 124 ? -2.195 17.363 3.090 1.00 82.75 124 ASN A CA 1
ATOM 994 C C . ASN A 1 124 ? -2.979 17.224 4.413 1.00 82.75 124 ASN A C 1
ATOM 996 O O . ASN A 1 124 ? -3.196 18.212 5.115 1.00 82.75 124 ASN A O 1
ATOM 1000 N N . VAL A 1 125 ? -3.408 16.010 4.780 1.00 87.25 125 VAL A N 1
ATOM 1001 C CA . VAL A 1 125 ? -4.046 15.735 6.080 1.00 87.25 125 VAL A CA 1
ATOM 1002 C C . VAL A 1 125 ? -3.130 14.910 6.977 1.00 87.25 125 VAL A C 1
ATOM 1004 O O . VAL A 1 125 ? -2.443 13.998 6.524 1.00 87.25 125 VAL A O 1
ATOM 1007 N N . SER A 1 126 ? -3.142 15.197 8.281 1.00 88.00 126 SER A N 1
ATOM 1008 C CA . SER A 1 126 ? -2.444 14.349 9.253 1.00 88.00 126 SER A CA 1
ATOM 1009 C C . SER A 1 126 ? -3.145 12.994 9.400 1.00 88.00 126 SER A C 1
ATOM 1011 O O . SER A 1 126 ? -4.363 12.900 9.237 1.00 88.00 126 SER A O 1
ATOM 1013 N N . LEU A 1 127 ? -2.403 11.955 9.801 1.00 86.38 127 LEU A N 1
ATOM 1014 C CA . LEU A 1 127 ? -2.975 10.627 10.065 1.00 86.38 127 LEU A CA 1
ATOM 1015 C C . LEU A 1 127 ? -4.124 10.681 11.087 1.00 86.38 127 LEU A C 1
ATOM 1017 O O . LEU A 1 127 ? -5.133 10.006 10.916 1.00 86.38 127 LEU A O 1
ATOM 1021 N N . LYS A 1 128 ? -4.000 11.533 12.114 1.00 87.12 128 LYS A N 1
ATOM 1022 C CA . LYS A 1 128 ? -5.041 11.728 13.136 1.00 87.12 128 LYS A CA 1
ATOM 1023 C C . LYS A 1 128 ? -6.310 12.361 12.564 1.00 87.12 128 LYS A C 1
ATOM 1025 O O . LYS A 1 128 ? -7.412 11.991 12.956 1.00 87.12 128 LYS A O 1
ATOM 1030 N N . GLU A 1 129 ? -6.166 13.321 11.652 1.00 88.00 129 GLU A N 1
ATOM 1031 C CA . GLU A 1 129 ? -7.319 13.951 11.004 1.00 88.00 129 GLU A CA 1
ATOM 1032 C C . GLU A 1 129 ? -7.981 12.991 10.009 1.00 88.00 129 GLU A C 1
ATOM 1034 O O . GLU A 1 129 ? -9.206 12.885 9.995 1.00 88.00 129 GLU A O 1
ATOM 1039 N N . CYS A 1 130 ? -7.185 12.225 9.254 1.00 89.12 130 CYS A N 1
ATOM 1040 C CA . CYS A 1 130 ? -7.688 11.156 8.392 1.00 89.12 130 CYS A CA 1
ATOM 1041 C C . CYS A 1 130 ? -8.499 10.133 9.203 1.00 89.12 130 CYS A C 1
ATOM 1043 O O . CYS A 1 130 ? -9.641 9.832 8.854 1.00 89.12 130 CYS A O 1
ATOM 1045 N N . GLU A 1 131 ? -7.972 9.693 10.347 1.00 87.69 131 GLU A N 1
ATOM 1046 C CA . GLU A 1 131 ? -8.654 8.758 11.242 1.00 87.69 131 GLU A CA 1
ATOM 1047 C C . GLU A 1 131 ? -9.978 9.331 11.755 1.00 87.69 131 GLU A C 1
ATOM 1049 O O . GLU A 1 131 ? -11.017 8.676 11.674 1.00 87.69 131 GLU A O 1
ATOM 1054 N N . LYS A 1 132 ? -9.980 10.591 12.200 1.00 87.12 132 LYS A N 1
ATOM 1055 C CA . LYS A 1 132 ? -11.191 11.281 12.659 1.00 87.12 132 LYS A CA 1
ATOM 1056 C C . LYS A 1 132 ? -12.250 11.396 11.560 1.00 87.12 132 LYS A C 1
ATOM 1058 O O . LYS A 1 132 ? -13.440 11.263 11.847 1.00 87.12 132 LYS A O 1
ATOM 1063 N N . GLN A 1 133 ? -11.851 11.651 10.315 1.00 87.06 133 GLN A N 1
ATOM 1064 C CA . GLN A 1 133 ? -12.777 11.681 9.182 1.00 87.06 133 GLN A CA 1
ATOM 1065 C C . GLN A 1 133 ? -13.308 10.288 8.838 1.00 87.06 133 GLN A C 1
ATOM 1067 O O . GLN A 1 133 ? -14.503 10.143 8.574 1.00 87.06 133 GLN A O 1
ATOM 1072 N N . CYS A 1 134 ? -12.455 9.265 8.903 1.00 88.00 134 CYS A N 1
ATOM 1073 C CA . CYS A 1 134 ? -12.847 7.880 8.670 1.00 88.00 134 CYS A CA 1
ATOM 1074 C C . CYS A 1 134 ? -13.853 7.397 9.722 1.00 88.00 134 CYS A C 1
ATOM 1076 O O . CYS A 1 134 ? -14.871 6.819 9.359 1.00 88.00 134 CYS A O 1
ATOM 1078 N N . LEU A 1 135 ? -13.636 7.705 11.005 1.00 86.38 135 LEU A N 1
ATOM 1079 C CA . LEU A 1 135 ? -14.553 7.336 12.093 1.00 86.38 135 LEU A CA 1
ATOM 1080 C C . LEU A 1 135 ? -15.924 8.027 11.994 1.00 86.38 135 LEU A C 1
ATOM 1082 O O . LEU A 1 135 ? -16.929 7.474 12.425 1.00 86.38 135 LEU A O 1
ATOM 1086 N N . LYS A 1 136 ? -16.001 9.218 11.386 1.00 84.50 136 LYS A N 1
ATOM 1087 C CA . LYS A 1 136 ? -17.286 9.886 11.105 1.00 84.50 136 LYS A CA 1
ATOM 1088 C C . LYS A 1 136 ? -18.066 9.236 9.960 1.00 84.50 136 LYS A C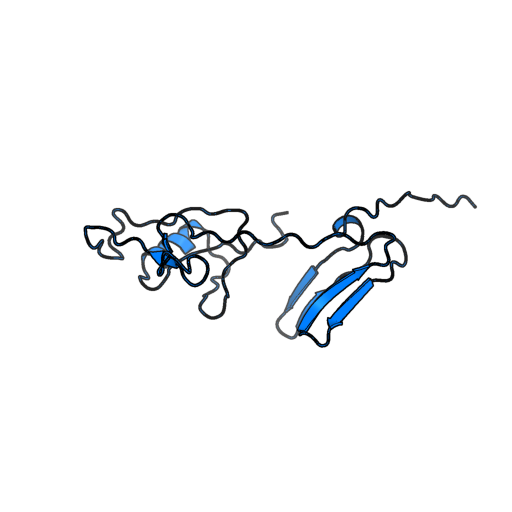 1
ATOM 1090 O O . LYS A 1 136 ? -19.263 9.480 9.830 1.00 84.50 136 LYS A O 1
ATOM 1095 N N . ASN A 1 137 ? -17.404 8.459 9.103 1.00 84.19 137 ASN A N 1
ATOM 1096 C CA . ASN A 1 137 ? -18.007 7.859 7.922 1.00 84.19 137 ASN A CA 1
ATOM 1097 C C . ASN A 1 137 ? -18.113 6.338 8.072 1.00 84.19 137 ASN A C 1
ATOM 1099 O O . ASN A 1 137 ? -17.170 5.596 7.818 1.00 84.19 137 ASN A O 1
ATOM 1103 N N . CYS A 1 138 ? -19.321 5.872 8.373 1.00 81.81 138 CYS A N 1
ATOM 1104 C CA . CYS A 1 138 ? -19.625 4.462 8.629 1.00 81.81 138 CYS A CA 1
ATOM 1105 C C . CYS A 1 138 ? -19.400 3.509 7.454 1.00 81.81 138 CYS A C 1
ATOM 1107 O O . CYS A 1 138 ? -19.438 2.293 7.637 1.00 81.81 138 CYS A O 1
ATOM 1109 N N . ASN A 1 139 ? -19.176 4.047 6.256 1.00 82.75 139 ASN A N 1
ATOM 1110 C CA . ASN A 1 139 ? -18.864 3.254 5.074 1.00 82.75 139 ASN A CA 1
ATOM 1111 C C . ASN A 1 139 ? -17.360 2.979 4.933 1.00 82.75 139 ASN A C 1
ATOM 1113 O O . ASN A 1 139 ? -16.971 2.147 4.115 1.00 82.75 139 ASN A O 1
ATOM 1117 N N . VAL A 1 140 ? -16.507 3.661 5.706 1.00 86.38 140 VAL A N 1
ATOM 1118 C CA . VAL A 1 140 ? -15.060 3.437 5.683 1.00 86.38 140 VAL A CA 1
ATOM 1119 C C . VAL A 1 140 ? -14.718 2.202 6.509 1.00 86.38 140 VAL A C 1
ATOM 1121 O O . VAL A 1 140 ? -15.085 2.083 7.675 1.00 86.38 140 VAL A O 1
ATOM 1124 N N . LEU A 1 141 ? -13.992 1.268 5.893 1.00 83.69 141 LEU A N 1
ATOM 1125 C CA . LEU A 1 141 ? -13.593 0.005 6.524 1.00 83.69 141 LEU A CA 1
ATOM 1126 C C . LEU A 1 141 ? -12.120 -0.022 6.939 1.00 83.69 141 LEU A C 1
ATOM 1128 O O . LEU A 1 141 ? -11.754 -0.783 7.833 1.00 83.69 141 LEU A O 1
ATOM 1132 N N . ALA A 1 142 ? -11.284 0.780 6.284 1.00 88.00 142 ALA A N 1
ATOM 1133 C CA . ALA A 1 142 ? -9.852 0.847 6.518 1.00 88.00 142 ALA A CA 1
ATOM 1134 C C . ALA A 1 142 ? -9.319 2.227 6.129 1.00 88.00 142 ALA A C 1
ATOM 1136 O O . ALA A 1 142 ? -9.871 2.886 5.248 1.00 88.00 142 ALA A O 1
ATOM 1137 N N . GLN A 1 143 ? -8.215 2.614 6.760 1.00 88.44 143 GLN A N 1
ATOM 1138 C CA . GLN A 1 143 ? -7.389 3.739 6.346 1.00 88.44 143 GLN A CA 1
ATOM 1139 C C . GLN A 1 143 ? -5.961 3.256 6.099 1.00 88.44 143 GLN A C 1
ATOM 1141 O O . GLN A 1 143 ? -5.520 2.264 6.679 1.00 88.44 143 GLN A O 1
ATOM 1146 N N . THR A 1 144 ? -5.234 3.980 5.261 1.00 89.31 144 THR A N 1
ATOM 1147 C CA . THR A 1 144 ? -3.793 3.816 5.082 1.00 89.31 144 THR A CA 1
ATOM 1148 C C . THR A 1 144 ? -3.173 5.191 4.889 1.00 89.31 144 THR A C 1
ATOM 1150 O O . THR A 1 144 ? -3.873 6.146 4.547 1.00 89.31 144 THR A O 1
ATOM 1153 N N . PHE A 1 145 ? -1.872 5.294 5.116 1.00 85.31 145 PHE A N 1
ATOM 1154 C CA . PHE A 1 145 ? -1.111 6.484 4.773 1.00 85.31 145 PHE A CA 1
ATOM 1155 C C . PHE A 1 145 ? -0.348 6.226 3.479 1.00 85.31 145 PHE A C 1
ATOM 1157 O O . PHE A 1 145 ? 0.150 5.125 3.239 1.00 85.31 145 PHE A O 1
ATOM 1164 N N . ILE A 1 146 ? -0.289 7.247 2.636 1.00 82.44 146 ILE A N 1
ATOM 1165 C CA . ILE A 1 146 ? 0.563 7.249 1.454 1.00 82.44 146 ILE A CA 1
ATOM 1166 C C . ILE A 1 146 ? 1.883 7.858 1.912 1.00 82.44 146 ILE A C 1
ATOM 1168 O O . ILE A 1 146 ? 1.884 8.963 2.449 1.00 82.44 146 ILE A O 1
ATOM 1172 N N . LYS A 1 147 ? 2.984 7.119 1.766 1.00 73.69 147 LYS A N 1
ATOM 1173 C CA . LYS A 1 147 ? 4.317 7.680 1.992 1.00 73.69 147 LYS A CA 1
ATOM 1174 C C . LYS A 1 147 ? 4.683 8.550 0.793 1.00 73.69 147 LYS A C 1
ATOM 1176 O O . LYS A 1 147 ? 4.641 8.060 -0.333 1.00 73.69 147 LYS A O 1
ATOM 1181 N N . SER A 1 148 ? 5.019 9.807 1.046 1.00 62.00 148 SER A N 1
ATOM 1182 C CA . SER A 1 148 ? 5.704 10.681 0.094 1.00 62.00 148 SER A CA 1
ATOM 1183 C C . SER A 1 148 ? 7.214 10.452 0.157 1.00 62.00 148 SER A C 1
ATOM 1185 O O . SER A 1 148 ? 7.746 10.040 1.186 1.00 62.00 148 SER A O 1
ATOM 1187 N N . GLU A 1 149 ? 7.897 10.718 -0.955 1.00 55.44 149 GLU A N 1
ATOM 1188 C CA . GLU A 1 149 ? 9.343 10.510 -1.135 1.00 55.44 149 GLU A CA 1
ATOM 1189 C C . GLU A 1 149 ? 10.214 11.445 -0.264 1.00 55.44 149 GLU A C 1
ATOM 1191 O O . GLU A 1 149 ? 11.405 11.211 -0.114 1.00 55.44 149 GLU A O 1
ATOM 1196 N N . GLU A 1 150 ? 9.619 12.456 0.380 1.00 49.22 150 GLU A N 1
ATOM 1197 C CA . GLU A 1 150 ? 10.305 13.422 1.260 1.00 49.22 150 GLU A CA 1
ATOM 1198 C C . GLU A 1 150 ? 10.549 12.925 2.701 1.00 49.22 150 GLU A C 1
ATOM 1200 O O . GLU A 1 150 ? 11.265 13.582 3.453 1.00 49.22 150 GLU A O 1
ATOM 1205 N N . ASP A 1 151 ? 10.003 11.766 3.090 1.00 40.66 151 ASP A N 1
ATOM 1206 C CA . ASP A 1 151 ? 10.139 11.201 4.447 1.00 40.66 151 ASP A CA 1
ATOM 1207 C C . ASP A 1 151 ? 11.105 9.991 4.522 1.00 40.66 151 ASP A C 1
ATOM 1209 O O . ASP A 1 151 ? 11.005 9.179 5.453 1.00 40.66 151 ASP A O 1
ATOM 1213 N N . ALA A 1 152 ? 11.994 9.824 3.531 1.00 37.19 152 ALA A N 1
ATOM 1214 C CA . ALA A 1 152 ? 12.967 8.724 3.437 1.00 37.19 152 ALA A CA 1
ATOM 1215 C C . ALA A 1 152 ? 14.399 9.145 3.807 1.00 37.19 152 ALA A C 1
ATOM 1217 O O . ALA A 1 152 ? 14.864 10.197 3.316 1.00 37.19 152 ALA A O 1
#

Secondary structure (DSSP, 8-state):
---------TT-HHHHB--EEEE-SS-EEEE--BSSS---EEEEE-TTS-EEEEE--S---PPPPP---PPTTEEESSSSSTTT-EEEPPPSS---TTS-TT--PPP--SPPPPPGGG----TT--HHHHHHHHHH-TT-----PPPPGGG-

Organism: Acer saccharum (NCBI:txid4024)

InterPro domains:
  IPR003609 PAN/Apple domain [PF08276] (97-142)
  IPR003609 PAN/Apple domain [PS50948] (97-152)

Sequence (152 aa):
MRLKTYEVDYSNESDLFAYSFNNDSGETYITFPARNGTIPFMLTLDHLGTFQSLIWRDQDSNDNMMQYTCLPGFKPMYPQDWFIRCVKKRKVGGGVCGKGDGEGFLKLEGLKVPDARFSRVYGNVSLKECEKQCLKNCNVLAQTFIKSEEDA

Foldseek 3Di:
DDPPDDPQDPPDVVSQWDWDWDDDPPDTDIDTDTPDDDWDWDFDQDPVRDTDIDTDDPDDDDDDDDDDDDDPQWFAPDPVPRRPDIDGDDDPDDDDQQPPPPDDDDDDPPDDDPDCPVPDDDPPDDPVVVRVVLSNDPVRDDDDDDDDPVVD

pLDDT: mean 74.13, std 15.37, range [23.39, 89.62]

Radius of gyration: 22.32 Å; chains: 1; bounding box: 69×43×45 Å